Protein AF-0000000075076257 (afdb_homodimer)

Sequence (130 aa):
MAATKTITLTLRVDPVIKEGLRLLAEKEHRSLTNMVEVMIRESCKQHNVIIPEQQTLFDSENPQRMAATKTITLTLRVDPVIKEGLRLLAEKEHRSLTNMVEVMIRESCKQHNVIIPEQQTLFDSENPQR

Solvent-accessible surface area (backbone atoms only — not comparable to full-atom values): 7774 Å² total; per-residue (Å²): 127,82,74,72,70,56,39,80,44,78,36,65,37,48,56,51,54,55,48,37,42,49,52,47,13,56,75,68,72,45,50,62,52,58,41,51,51,52,42,46,54,53,51,23,56,75,68,72,44,83,50,74,52,84,57,72,70,70,68,77,68,69,71,82,118,126,82,74,71,71,55,38,81,44,78,36,63,37,48,56,51,53,53,48,36,42,49,52,47,13,56,74,67,74,47,50,64,51,56,42,51,50,51,42,46,54,51,51,22,55,76,69,74,44,83,50,75,51,85,55,71,71,69,68,76,67,70,68,84,118

Secondary structure (DSSP, 8-state):
------EEEEEEE-HHHHHHHHHHHHHTT--HHHHHHHHHHHHHHHTT-----------------/------EEEEEEE-HHHHHHHHHHHHHTT--HHHHHHHHHHHHHHHTT-----------------

Organism: Methylotuvimicrobium buryatense (NCBI:txid95641)

Nearest PDB structures (foldseek):
  1bdv-assembly1_B  TM=8.440E-01  e=6.189E-02  Lederbergvirus P22
  5x3t-assembly1_G  TM=8.941E-01  e=9.095E-01  Mycobacterium tuberculosis H37Rv
  6sbx-assembly1_C  TM=6.599E-01  e=3.892E-01  Myxococcus xanthus
  5zkt-assembly1_A  TM=7.231E-01  e=5.720E+00  Oryza sativa Japonica Group
  7vp2-assembly1_B  TM=7.137E-01  e=5.720E+00  Arabidopsis thaliana

InterPro domains:
  IPR010985 Ribbon-helix-helix [SSF47598] (8-51)

Radius of gyration: 18.21 Å; Cα contacts (8 Å, |Δi|>4): 138; chains: 2; bounding box: 32×73×38 Å

pLDDT: mean 81.29, std 21.84, range [28.16, 97.31]

Structure (mmCIF, N/CA/C/O backbone):
data_AF-0000000075076257-model_v1
#
loop_
_entity.id
_entity.type
_entity.pdbx_description
1 polymer 'Ribbon-helix-helix protein, CopG family'
#
loop_
_atom_site.group_PDB
_atom_site.id
_atom_site.type_symbol
_atom_site.label_atom_id
_atom_site.label_alt_id
_atom_site.label_comp_id
_atom_site.label_asym_id
_atom_site.label_entity_id
_atom_site.label_seq_id
_atom_site.pdbx_PDB_ins_code
_atom_site.Cartn_x
_atom_site.Cartn_y
_atom_site.Cartn_z
_atom_site.occupancy
_atom_site.B_iso_or_equiv
_atom_site.auth_seq_id
_atom_site.auth_comp_id
_atom_site.auth_asym_id
_atom_site.auth_atom_id
_atom_site.pdbx_PDB_model_num
ATOM 1 N N . MET A 1 1 ? -6.18 -16.031 -20.375 1 41.28 1 MET A N 1
ATOM 2 C CA . MET A 1 1 ? -5.523 -15.195 -19.375 1 41.28 1 MET A CA 1
ATOM 3 C C . MET A 1 1 ? -6.215 -15.328 -18.016 1 41.28 1 MET A C 1
ATOM 5 O O . MET A 1 1 ? -7.43 -15.164 -17.922 1 41.28 1 MET A O 1
ATOM 9 N N . ALA A 1 2 ? -5.789 -16.188 -17.141 1 50.56 2 ALA A N 1
ATOM 10 C CA . ALA A 1 2 ? -6.48 -16.578 -15.922 1 50.56 2 ALA A CA 1
ATOM 11 C C . ALA A 1 2 ? -6.91 -15.359 -15.117 1 50.56 2 ALA A C 1
ATOM 13 O O . ALA A 1 2 ? -6.125 -14.43 -14.914 1 50.56 2 ALA A O 1
ATOM 14 N N . ALA A 1 3 ? -8.062 -14.891 -15.367 1 54.38 3 ALA A N 1
ATOM 15 C CA . ALA A 1 3 ? -8.68 -13.789 -14.641 1 54.38 3 ALA A CA 1
ATOM 16 C C . ALA A 1 3 ? -8.438 -13.914 -13.141 1 54.38 3 ALA A C 1
ATOM 18 O O . ALA A 1 3 ? -8.992 -14.805 -12.484 1 54.38 3 ALA A O 1
ATOM 19 N N . THR A 1 4 ? -7.137 -13.781 -12.797 1 60.72 4 THR A N 1
ATOM 20 C CA . THR A 1 4 ? -6.863 -13.984 -11.383 1 60.72 4 THR A CA 1
ATOM 21 C C . THR A 1 4 ? -7.898 -13.266 -10.516 1 60.72 4 THR A C 1
ATOM 23 O O . THR A 1 4 ? -8.344 -12.172 -10.859 1 60.72 4 THR A O 1
ATOM 26 N N . LYS A 1 5 ? -8.867 -14.031 -9.883 1 83.25 5 LYS A N 1
ATOM 27 C CA . LYS A 1 5 ? -9.867 -13.578 -8.914 1 83.25 5 LYS A CA 1
ATOM 28 C C . LYS A 1 5 ? -9.289 -12.484 -8.008 1 83.25 5 LYS A C 1
ATOM 30 O O . LYS A 1 5 ? -8.375 -12.742 -7.227 1 83.25 5 LYS A O 1
ATOM 35 N N . THR A 1 6 ? -9.352 -11.344 -8.398 1 92.06 6 THR A N 1
ATOM 36 C CA . THR A 1 6 ? -8.945 -10.234 -7.551 1 92.06 6 THR A CA 1
ATOM 37 C C . THR A 1 6 ? -9.945 -10.016 -6.418 1 92.06 6 THR A C 1
ATOM 39 O O . THR A 1 6 ? -11.078 -10.484 -6.492 1 92.06 6 THR A O 1
ATOM 42 N N . ILE A 1 7 ? -9.453 -9.562 -5.238 1 94.75 7 ILE A N 1
ATOM 43 C CA . ILE A 1 7 ? -10.289 -9.203 -4.098 1 94.75 7 ILE A CA 1
ATOM 44 C C . ILE A 1 7 ? -10.258 -7.695 -3.881 1 94.75 7 ILE A C 1
ATOM 46 O O . ILE A 1 7 ? -9.242 -7.047 -4.16 1 94.75 7 ILE A O 1
ATOM 50 N N . THR A 1 8 ? -11.336 -7.258 -3.385 1 95.44 8 THR A N 1
ATOM 51 C CA . THR A 1 8 ? -11.469 -5.824 -3.148 1 95.44 8 THR A CA 1
ATOM 52 C C . THR A 1 8 ? -10.883 -5.445 -1.788 1 95.44 8 THR A C 1
ATOM 54 O O . THR A 1 8 ? -11.25 -6.031 -0.767 1 95.44 8 THR A O 1
ATOM 57 N N . LEU A 1 9 ? -9.93 -4.531 -1.744 1 95.38 9 LEU A N 1
ATOM 58 C CA . LEU A 1 9 ? -9.352 -4.008 -0.508 1 95.38 9 LEU A CA 1
ATOM 59 C C . LEU A 1 9 ? -9.812 -2.578 -0.258 1 95.38 9 LEU A C 1
ATOM 61 O O . LEU A 1 9 ? -9.648 -1.708 -1.115 1 95.38 9 LEU A O 1
ATOM 65 N N . THR A 1 10 ? -10.453 -2.354 0.903 1 96.38 10 THR A N 1
ATOM 66 C CA . THR A 1 10 ? -10.969 -1.042 1.277 1 96.38 10 THR A CA 1
ATOM 67 C C . THR A 1 10 ? -10.234 -0.501 2.5 1 96.38 10 THR A C 1
ATOM 69 O O . THR A 1 10 ? -10.281 -1.104 3.576 1 96.38 10 THR A O 1
ATOM 72 N N . LEU A 1 11 ? -9.57 0.567 2.26 1 95.19 11 LEU A N 1
ATOM 73 C CA . LEU A 1 11 ? -8.828 1.147 3.373 1 95.19 11 LEU A CA 1
ATOM 74 C C . LEU A 1 11 ? -9.148 2.631 3.525 1 95.19 11 LEU A C 1
ATOM 76 O O . LEU A 1 11 ? -9.383 3.324 2.535 1 95.19 11 LEU A O 1
ATOM 80 N N . ARG A 1 12 ? -9.125 3.123 4.77 1 95.25 12 ARG A N 1
ATOM 81 C CA . ARG A 1 12 ? -9.273 4.547 5.059 1 95.25 12 ARG A CA 1
ATOM 82 C C . ARG A 1 12 ? -7.922 5.199 5.324 1 95.25 12 ARG A C 1
ATOM 84 O O . ARG A 1 12 ? -7.293 4.941 6.352 1 95.25 12 ARG A O 1
ATOM 91 N N . VAL A 1 13 ? -7.59 5.918 4.367 1 94.5 13 VAL A N 1
ATOM 92 C CA . VAL A 1 13 ? -6.254 6.496 4.445 1 94.5 13 VAL A CA 1
ATOM 93 C C . VAL A 1 13 ? -6.344 8.023 4.441 1 94.5 13 VAL A C 1
ATOM 95 O O . VAL A 1 13 ? -7.375 8.586 4.062 1 94.5 13 VAL A O 1
ATOM 98 N N . ASP A 1 14 ? -5.203 8.688 4.883 1 92.38 14 ASP A N 1
ATOM 99 C CA . ASP A 1 14 ? -5.117 10.141 4.809 1 92.38 14 ASP A CA 1
ATOM 100 C C . ASP A 1 14 ? -5.141 10.617 3.355 1 92.38 14 ASP A C 1
ATOM 102 O O . ASP A 1 14 ? -4.52 10 2.486 1 92.38 14 ASP A O 1
ATOM 106 N N . PRO A 1 15 ? -5.816 11.68 3.088 1 92.62 15 PRO A N 1
ATOM 107 C CA . PRO A 1 15 ? -5.859 12.227 1.729 1 92.62 15 PRO A CA 1
ATOM 108 C C . PRO A 1 15 ? -4.469 12.469 1.146 1 92.62 15 PRO A C 1
ATOM 110 O O . PRO A 1 15 ? -4.27 12.32 -0.063 1 92.62 15 PRO A O 1
ATOM 113 N N . VAL A 1 16 ? -3.52 12.828 1.98 1 92.69 16 VAL A N 1
ATOM 114 C CA . VAL A 1 16 ? -2.166 13.125 1.522 1 92.69 16 VAL A CA 1
ATOM 115 C C . VAL A 1 16 ? -1.489 11.836 1.059 1 92.69 16 VAL A C 1
ATOM 117 O O . VAL A 1 16 ? -0.721 11.844 0.094 1 92.69 16 VAL A O 1
ATOM 120 N N . ILE A 1 17 ? -1.798 10.828 1.743 1 94.25 17 ILE A N 1
ATOM 121 C CA . ILE A 1 17 ? -1.245 9.523 1.398 1 94.25 17 ILE A CA 1
ATOM 122 C C . ILE A 1 17 ? -1.794 9.07 0.047 1 94.25 17 ILE A C 1
ATOM 124 O O . ILE A 1 17 ? -1.045 8.586 -0.804 1 94.25 17 ILE A O 1
ATOM 128 N N . LYS A 1 18 ? -3.113 9.203 -0.091 1 95.12 18 LYS A N 1
ATOM 129 C CA . LYS A 1 18 ? -3.729 8.859 -1.367 1 95.12 18 LYS A CA 1
ATOM 130 C C . LYS A 1 18 ? -3.119 9.664 -2.512 1 95.12 18 LYS A C 1
ATOM 132 O O . LYS A 1 18 ? -2.869 9.125 -3.592 1 95.12 18 LYS A O 1
ATOM 137 N N . GLU A 1 19 ? -2.916 10.945 -2.219 1 94.88 19 GLU A N 1
ATOM 138 C CA . GLU A 1 19 ? -2.312 11.812 -3.23 1 94.88 19 GLU A CA 1
ATOM 139 C C . GLU A 1 19 ? -0.892 11.359 -3.561 1 94.88 19 GLU A C 1
ATOM 141 O O . GLU A 1 19 ? -0.499 11.336 -4.73 1 94.88 19 GLU A O 1
ATOM 146 N N . GLY A 1 20 ? -0.111 11.055 -2.58 1 95.06 20 GLY A N 1
ATOM 147 C CA . GLY A 1 20 ? 1.224 10.523 -2.803 1 95.06 20 GLY A CA 1
ATOM 148 C C . GLY A 1 20 ? 1.233 9.273 -3.662 1 95.06 20 GLY A C 1
ATOM 149 O O . GLY A 1 20 ? 2.057 9.141 -4.57 1 95.06 20 GLY A O 1
ATOM 150 N N . LEU A 1 21 ? 0.319 8.469 -3.332 1 96.25 21 LEU A N 1
ATOM 151 C CA . LEU A 1 21 ? 0.18 7.242 -4.105 1 96.25 21 LEU A CA 1
ATOM 152 C C . LEU A 1 21 ? -0.16 7.551 -5.559 1 96.25 21 LEU A C 1
ATOM 154 O O . LEU A 1 21 ? 0.39 6.93 -6.473 1 96.25 21 LEU A O 1
ATOM 158 N N . ARG A 1 22 ? -1.057 8.43 -5.754 1 96.56 22 ARG A N 1
ATOM 159 C CA . ARG A 1 22 ? -1.456 8.836 -7.102 1 96.56 22 ARG A CA 1
ATOM 160 C C . ARG A 1 22 ? -0.269 9.391 -7.879 1 96.56 22 ARG A C 1
ATOM 162 O O . ARG A 1 22 ? -0.045 9.008 -9.031 1 96.56 22 ARG A O 1
ATOM 169 N N . LEU A 1 23 ? 0.487 10.266 -7.27 1 95.94 23 LEU A N 1
ATOM 170 C CA . LEU A 1 23 ? 1.657 10.875 -7.898 1 95.94 23 LEU A CA 1
ATOM 171 C C . LEU A 1 23 ? 2.693 9.812 -8.25 1 95.94 23 LEU A C 1
ATOM 173 O O . LEU A 1 23 ? 3.264 9.836 -9.344 1 95.94 23 LEU A O 1
ATOM 177 N N . LEU A 1 24 ? 2.871 8.938 -7.34 1 96 24 LEU A N 1
ATOM 178 C CA . LEU A 1 24 ? 3.818 7.844 -7.547 1 96 24 LEU A CA 1
ATOM 179 C C . LEU A 1 24 ? 3.383 6.961 -8.711 1 96 24 LEU A C 1
ATOM 181 O O . LEU A 1 24 ? 4.199 6.605 -9.562 1 96 24 LEU A O 1
ATOM 185 N N . ALA A 1 25 ? 2.119 6.605 -8.742 1 97.31 25 ALA A N 1
ATOM 186 C CA . ALA A 1 25 ? 1.569 5.777 -9.812 1 97.31 25 ALA A CA 1
ATOM 187 C C . ALA A 1 25 ? 1.732 6.461 -11.172 1 97.31 25 ALA A C 1
ATOM 189 O O . ALA A 1 25 ? 2.098 5.816 -12.156 1 97.31 25 ALA A O 1
ATOM 190 N N . GLU A 1 26 ? 1.506 7.77 -11.211 1 96.25 26 GLU A N 1
ATOM 191 C CA . GLU A 1 26 ? 1.662 8.555 -12.438 1 96.25 26 GLU A CA 1
ATOM 192 C C . GLU A 1 26 ? 3.123 8.609 -12.875 1 96.25 26 GLU A C 1
ATOM 194 O O . GLU A 1 26 ? 3.426 8.461 -14.062 1 96.25 26 GLU A O 1
ATOM 199 N N . LYS A 1 27 ? 3.93 8.82 -11.938 1 95.44 27 LYS A N 1
ATOM 200 C CA . LYS A 1 27 ? 5.363 8.867 -12.211 1 95.44 27 LYS A CA 1
ATOM 201 C C . LYS A 1 27 ? 5.855 7.559 -12.82 1 95.44 27 LYS A C 1
ATOM 203 O O . LYS A 1 27 ? 6.676 7.566 -13.734 1 95.44 27 LYS A O 1
ATOM 208 N N . GLU A 1 28 ? 5.312 6.445 -12.336 1 95.62 28 GLU A N 1
ATOM 209 C CA . GLU A 1 28 ? 5.707 5.113 -12.789 1 95.62 28 GLU A CA 1
ATOM 210 C C . GLU A 1 28 ? 4.801 4.625 -13.914 1 95.62 28 GLU A C 1
ATOM 212 O O . GLU A 1 28 ? 4.93 3.488 -14.375 1 95.62 28 GLU A O 1
ATOM 217 N N . HIS A 1 29 ? 3.912 5.391 -14.398 1 96.5 29 HIS A N 1
ATOM 218 C CA . HIS A 1 29 ? 2.977 5.082 -15.469 1 96.5 29 HIS A CA 1
ATOM 219 C C . HIS A 1 29 ? 2.201 3.803 -15.18 1 96.5 29 HIS A C 1
ATOM 221 O O . HIS A 1 29 ? 2.094 2.926 -16.031 1 96.5 29 HIS A O 1
ATOM 227 N N . ARG A 1 30 ? 1.734 3.676 -13.938 1 96.62 30 ARG A N 1
ATOM 228 C CA . ARG A 1 30 ? 0.964 2.512 -13.508 1 96.62 30 ARG A CA 1
ATOM 229 C C . ARG A 1 30 ? -0.386 2.93 -12.938 1 96.62 30 ARG A C 1
ATOM 231 O O . ARG A 1 30 ? -0.593 4.102 -12.609 1 96.62 30 ARG A O 1
ATOM 238 N N . SER A 1 31 ? -1.239 1.878 -12.781 1 96.44 31 SER A N 1
ATOM 239 C CA . SER A 1 31 ? -2.486 2.109 -12.062 1 96.44 31 SER A CA 1
ATOM 240 C C . SER A 1 31 ? -2.26 2.119 -10.555 1 96.44 31 SER A C 1
ATOM 242 O O . SER A 1 31 ? -1.257 1.594 -10.07 1 96.44 31 SER A O 1
ATOM 244 N N . LEU A 1 32 ? -3.164 2.717 -9.781 1 96.31 32 LEU A N 1
ATOM 245 C CA . LEU A 1 32 ? -3.094 2.707 -8.32 1 96.31 32 LEU A CA 1
ATOM 246 C C . LEU A 1 32 ? -2.986 1.28 -7.797 1 96.31 32 LEU A C 1
ATOM 248 O O . LEU A 1 32 ? -2.154 0.994 -6.934 1 96.31 32 LEU A O 1
ATOM 252 N N . THR A 1 33 ? -3.854 0.426 -8.422 1 95.81 33 THR A N 1
ATOM 253 C CA . THR A 1 33 ? -3.883 -0.967 -7.988 1 95.81 33 THR A CA 1
ATOM 254 C C . THR A 1 33 ? -2.521 -1.625 -8.195 1 95.81 33 THR A C 1
ATOM 256 O O . THR A 1 33 ? -1.983 -2.25 -7.281 1 95.81 33 THR A O 1
ATOM 259 N N . ASN A 1 34 ? -1.901 -1.397 -9.352 1 95.62 34 ASN A N 1
ATOM 260 C CA . ASN A 1 34 ? -0.604 -1.991 -9.656 1 95.62 34 ASN A CA 1
ATOM 261 C C . ASN A 1 34 ? 0.499 -1.404 -8.781 1 95.62 34 ASN A C 1
ATOM 263 O O . ASN A 1 34 ? 1.394 -2.125 -8.336 1 95.62 34 ASN A O 1
ATOM 267 N N . MET A 1 35 ? 0.4 -0.148 -8.461 1 96.5 35 MET A N 1
ATOM 268 C CA . MET A 1 35 ? 1.405 0.51 -7.637 1 96.5 35 MET A CA 1
ATOM 269 C C . MET A 1 35 ? 1.396 -0.054 -6.219 1 96.5 35 MET A C 1
ATOM 271 O O . MET A 1 35 ? 2.447 -0.384 -5.668 1 96.5 35 MET A O 1
ATOM 275 N N . VAL A 1 36 ? 0.187 -0.189 -5.695 1 96.56 36 VAL A N 1
ATOM 276 C CA . VAL A 1 36 ? 0.05 -0.729 -4.348 1 96.56 36 VAL A CA 1
ATOM 277 C C . VAL A 1 36 ? 0.581 -2.16 -4.305 1 96.56 36 VAL A C 1
ATOM 279 O O . VAL A 1 36 ? 1.294 -2.539 -3.375 1 96.56 36 VAL A O 1
ATOM 282 N N . GLU A 1 37 ? 0.296 -2.939 -5.355 1 96.19 37 GLU A N 1
ATOM 283 C CA . GLU A 1 37 ? 0.766 -4.32 -5.414 1 96.19 37 GLU A CA 1
ATOM 284 C C . GLU A 1 37 ? 2.291 -4.383 -5.406 1 96.19 37 GLU A C 1
ATOM 286 O O . GLU A 1 37 ? 2.879 -5.195 -4.688 1 96.19 37 GLU A O 1
ATOM 291 N N . VAL A 1 38 ? 2.811 -3.537 -6.164 1 94.94 38 VAL A N 1
ATOM 292 C CA . VAL A 1 38 ? 4.266 -3.498 -6.242 1 94.94 38 VAL A CA 1
ATOM 293 C C . VAL A 1 38 ? 4.848 -3.098 -4.887 1 94.94 38 VAL A C 1
ATOM 295 O O . VAL A 1 38 ? 5.82 -3.693 -4.422 1 94.94 38 VAL A O 1
ATOM 298 N N . MET A 1 39 ? 4.184 -2.146 -4.223 1 95.56 39 MET A N 1
ATOM 299 C CA . MET A 1 39 ? 4.656 -1.657 -2.93 1 95.56 39 MET A CA 1
ATOM 300 C C . MET A 1 39 ? 4.598 -2.758 -1.876 1 95.56 39 MET A C 1
ATOM 302 O O . MET A 1 39 ? 5.527 -2.914 -1.083 1 95.56 39 MET A O 1
ATOM 306 N N . ILE A 1 40 ? 3.506 -3.471 -1.915 1 96.19 40 ILE A N 1
ATOM 307 C CA . ILE A 1 40 ? 3.32 -4.547 -0.946 1 96.19 40 ILE A CA 1
ATOM 308 C C . ILE A 1 40 ? 4.359 -5.641 -1.184 1 96.19 40 ILE A C 1
ATOM 310 O O . ILE A 1 40 ? 4.988 -6.125 -0.239 1 96.19 40 ILE A O 1
ATOM 314 N N . ARG A 1 41 ? 4.574 -6 -2.424 1 94.56 41 ARG A N 1
ATOM 315 C CA . ARG A 1 41 ? 5.555 -7.023 -2.77 1 94.56 41 ARG A CA 1
ATOM 316 C C . ARG A 1 41 ? 6.953 -6.621 -2.311 1 94.56 41 ARG A C 1
ATOM 318 O O . ARG A 1 41 ? 7.672 -7.426 -1.717 1 94.56 41 ARG A O 1
ATOM 325 N N . GLU A 1 42 ? 7.285 -5.402 -2.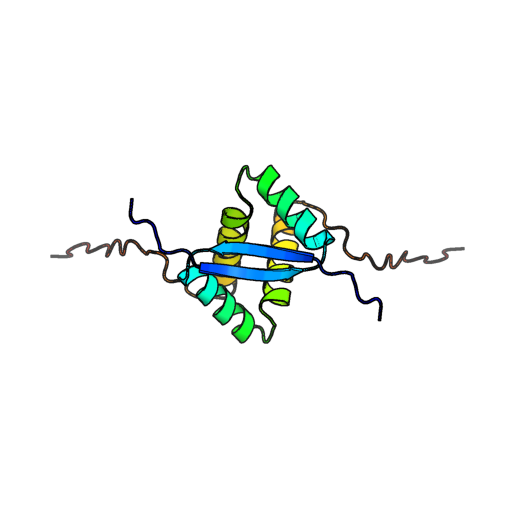574 1 93.38 42 GLU A N 1
ATOM 326 C CA . GLU A 1 42 ? 8.602 -4.895 -2.203 1 93.38 42 GLU A CA 1
ATOM 327 C C . GLU A 1 42 ? 8.766 -4.852 -0.688 1 93.38 42 GLU A C 1
ATOM 329 O O . GLU A 1 42 ? 9.812 -5.234 -0.161 1 93.38 42 GLU A O 1
ATOM 334 N N . SER A 1 43 ? 7.773 -4.391 -0.007 1 94.31 43 SER A N 1
ATOM 335 C CA . SER A 1 43 ? 7.828 -4.309 1.449 1 94.31 43 SER A CA 1
ATOM 336 C C . SER A 1 43 ? 7.934 -5.691 2.08 1 94.31 43 SER A C 1
ATOM 338 O O . SER A 1 43 ? 8.68 -5.887 3.041 1 94.31 43 SER A O 1
ATOM 340 N N . CYS A 1 44 ? 7.195 -6.586 1.554 1 94.31 44 CYS A N 1
ATOM 341 C CA . CYS A 1 44 ? 7.258 -7.957 2.045 1 94.31 44 CYS A CA 1
ATOM 342 C C . CYS A 1 44 ? 8.656 -8.539 1.873 1 94.31 44 CYS A C 1
ATOM 344 O O . CYS A 1 44 ? 9.18 -9.188 2.779 1 94.31 44 CYS A O 1
ATOM 346 N N . LYS A 1 45 ? 9.18 -8.305 0.682 1 92.56 45 LYS A N 1
ATOM 347 C CA . LYS A 1 45 ? 10.531 -8.773 0.405 1 92.56 45 LYS A CA 1
ATOM 348 C C . LYS A 1 45 ? 11.531 -8.188 1.4 1 92.56 45 LYS A C 1
ATOM 350 O O . LYS A 1 45 ? 12.406 -8.891 1.895 1 92.56 45 LYS A O 1
ATOM 355 N N . GLN A 1 46 ? 1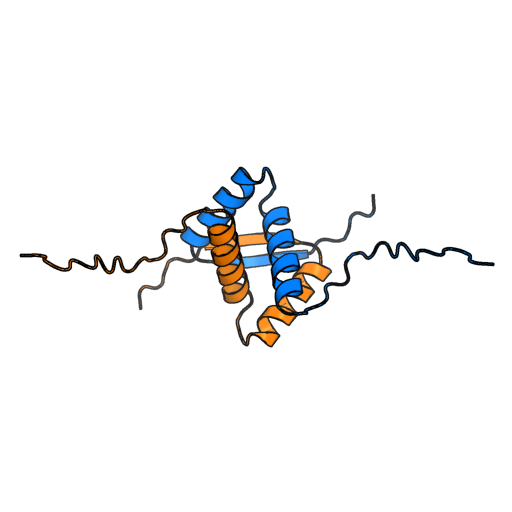1.375 -6.93 1.753 1 91.88 46 GLN A N 1
ATOM 356 C CA . GLN A 1 46 ? 12.258 -6.234 2.684 1 91.88 46 GLN A CA 1
ATOM 357 C C . GLN A 1 46 ? 12.133 -6.809 4.094 1 91.88 46 GLN A C 1
ATOM 359 O O . GLN A 1 46 ? 13.102 -6.793 4.863 1 91.88 46 GLN A O 1
ATOM 364 N N . HIS A 1 47 ? 10.992 -7.301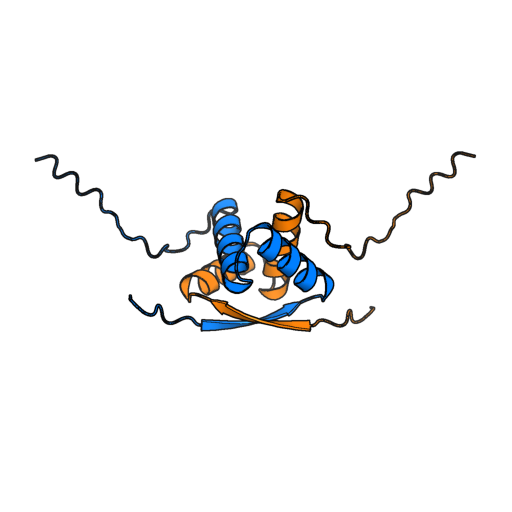 4.379 1 93.12 47 HIS A N 1
ATOM 365 C CA . HIS A 1 47 ? 10.734 -7.828 5.711 1 93.12 47 HIS A CA 1
ATOM 366 C C . HIS A 1 47 ? 10.781 -9.352 5.723 1 93.12 47 HIS A C 1
ATOM 368 O O . HIS A 1 47 ? 10.391 -9.984 6.707 1 93.12 47 HIS A O 1
ATOM 374 N N . ASN A 1 48 ? 11.148 -10 4.633 1 92.56 48 ASN A N 1
ATOM 375 C CA . ASN A 1 48 ? 11.289 -11.445 4.473 1 92.56 48 ASN A CA 1
ATOM 376 C C . ASN A 1 48 ? 9.938 -12.148 4.57 1 92.56 48 ASN A C 1
ATOM 378 O O . ASN A 1 48 ? 9.836 -13.227 5.168 1 92.56 48 ASN A O 1
ATOM 382 N N . VAL A 1 49 ? 8.914 -11.422 4.137 1 92.88 49 VAL A N 1
ATOM 383 C CA . VAL A 1 49 ? 7.598 -12.031 4.008 1 92.88 49 VAL A CA 1
ATOM 384 C C . VAL A 1 49 ? 7.391 -12.531 2.582 1 92.88 49 VAL A C 1
ATOM 386 O O . VAL A 1 49 ? 7.508 -11.758 1.625 1 92.88 49 VAL A O 1
ATOM 389 N N . ILE A 1 50 ? 7.191 -13.812 2.457 1 86.38 50 ILE A N 1
ATOM 390 C CA . ILE A 1 50 ? 7.121 -14.422 1.135 1 86.38 50 ILE A CA 1
ATOM 391 C C . ILE A 1 50 ? 5.68 -14.391 0.624 1 86.38 50 ILE A C 1
ATOM 393 O O . ILE A 1 50 ? 4.77 -14.891 1.285 1 86.38 50 ILE A O 1
ATOM 397 N N . ILE A 1 51 ? 5.449 -13.68 -0.484 1 86.31 51 ILE A N 1
ATOM 398 C CA . ILE A 1 51 ? 4.18 -13.711 -1.195 1 86.31 51 ILE A CA 1
ATOM 399 C C . ILE A 1 51 ? 4.23 -14.758 -2.305 1 86.31 51 ILE A C 1
ATOM 401 O O . ILE A 1 51 ? 5.145 -14.75 -3.137 1 86.31 51 ILE A O 1
ATOM 405 N N . PRO A 1 52 ? 3.42 -15.719 -2.086 1 71.94 52 PRO A N 1
ATOM 406 C CA . PRO A 1 52 ? 3.488 -16.766 -3.117 1 71.94 52 PRO A CA 1
ATOM 407 C C . PRO A 1 52 ? 3.305 -16.203 -4.527 1 71.94 52 PRO A C 1
ATOM 409 O O . PRO A 1 52 ? 2.324 -15.508 -4.797 1 71.94 52 PRO A O 1
ATOM 412 N N . GLU A 1 53 ? 4.289 -15.469 -4.969 1 60.53 53 GLU A N 1
ATOM 413 C CA . GLU A 1 53 ? 4.172 -15.047 -6.363 1 60.53 53 GLU A CA 1
ATOM 414 C C . GLU A 1 53 ? 3.535 -16.141 -7.215 1 60.53 53 GLU A C 1
ATOM 416 O O . GLU A 1 53 ? 3.637 -17.328 -6.891 1 60.53 53 GLU A O 1
ATOM 421 N N . GLN A 1 54 ? 2.4 -15.664 -7.844 1 54.53 54 GLN A N 1
ATOM 422 C CA . GLN A 1 54 ? 2.082 -16.688 -8.828 1 54.53 54 GLN A CA 1
ATOM 423 C C . GLN A 1 54 ? 3.352 -17.312 -9.406 1 54.53 54 GLN A C 1
ATOM 425 O O . GLN A 1 54 ? 4.086 -16.656 -10.156 1 54.53 54 GLN A O 1
ATOM 430 N N . GLN A 1 55 ? 4.152 -17.625 -8.445 1 48.19 55 GLN A N 1
ATOM 431 C CA . GLN A 1 55 ? 5.301 -18.391 -8.938 1 48.19 55 GLN A CA 1
ATOM 432 C C . GLN A 1 55 ? 4.961 -19.125 -10.234 1 48.19 55 GLN A C 1
ATOM 434 O O . GLN A 1 55 ? 4.09 -19.984 -10.258 1 48.19 55 GLN A O 1
ATOM 439 N N . THR A 1 56 ? 4.816 -18.438 -11.234 1 42.78 56 THR A N 1
ATOM 440 C CA . THR A 1 56 ? 5.184 -19.344 -12.328 1 42.78 56 THR A CA 1
ATOM 441 C C . THR A 1 56 ? 6.422 -20.156 -11.961 1 42.78 56 THR A C 1
ATOM 443 O O . THR A 1 56 ? 7.441 -19.594 -11.555 1 42.78 56 THR A O 1
ATOM 446 N N . LEU A 1 57 ? 6.301 -21.062 -11.055 1 42.88 57 LEU A N 1
ATOM 447 C CA . LEU A 1 57 ? 7.27 -22.141 -10.953 1 42.88 57 LEU A CA 1
ATOM 448 C C . LEU A 1 57 ? 8.031 -22.312 -12.258 1 42.88 57 LEU A C 1
ATOM 450 O O . LEU A 1 57 ? 7.484 -22.828 -13.242 1 42.88 57 LEU A O 1
ATOM 454 N N . PHE A 1 58 ? 8.609 -21.359 -12.75 1 39.78 58 PHE A N 1
ATOM 455 C CA . PHE A 1 58 ? 9.594 -21.906 -13.68 1 39.78 58 PHE A CA 1
ATOM 456 C C . PHE A 1 58 ? 10.477 -22.938 -12.984 1 39.78 58 PHE A C 1
ATOM 458 O O . PHE A 1 58 ? 11.359 -22.578 -12.195 1 39.78 58 PHE A O 1
ATOM 465 N N . ASP A 1 59 ? 10.023 -23.984 -12.289 1 41.41 59 ASP A N 1
ATOM 466 C CA . ASP A 1 59 ? 10.766 -25.234 -12.18 1 41.41 59 ASP A CA 1
ATOM 467 C C . ASP A 1 59 ? 11.836 -25.344 -13.266 1 41.41 59 ASP A C 1
ATOM 469 O O . ASP A 1 59 ? 11.516 -25.5 -14.445 1 41.41 59 ASP A O 1
ATOM 473 N N . SER A 1 60 ? 12.766 -24.438 -13.359 1 43.41 60 SER A N 1
ATOM 474 C CA . SER A 1 60 ? 14.016 -24.797 -14.008 1 43.41 60 SER A CA 1
ATOM 475 C C . SER A 1 60 ? 14.227 -26.312 -13.984 1 43.41 60 SER A C 1
ATOM 477 O O . SER A 1 60 ? 14.586 -26.875 -12.945 1 43.41 60 SER A O 1
ATOM 479 N N . GLU A 1 61 ? 13.258 -27.109 -14.289 1 40.5 61 GLU A N 1
ATOM 480 C CA . GLU A 1 61 ? 13.484 -28.453 -14.828 1 40.5 61 GLU A CA 1
ATOM 481 C C . GLU A 1 61 ? 14.719 -28.5 -15.719 1 40.5 61 GLU A C 1
ATOM 483 O O . GLU A 1 61 ? 14.648 -28.172 -16.906 1 40.5 61 GLU A O 1
ATOM 488 N N . ASN A 1 62 ? 15.758 -27.781 -15.492 1 42.81 62 ASN A N 1
ATOM 489 C CA . ASN A 1 62 ? 16.922 -28.344 -16.172 1 42.81 62 ASN A CA 1
ATOM 490 C C . ASN A 1 62 ? 16.969 -29.859 -16.016 1 42.81 62 ASN A C 1
ATOM 492 O O . ASN A 1 62 ? 17.031 -30.375 -14.898 1 42.81 62 ASN A O 1
ATOM 496 N N . PRO A 1 63 ? 16.375 -30.703 -16.859 1 43.78 63 PRO A N 1
ATOM 497 C CA . PRO A 1 63 ? 16.562 -32.156 -16.969 1 43.78 63 PRO A CA 1
ATOM 498 C C . PRO A 1 63 ? 18.031 -32.562 -16.891 1 43.78 63 PRO A C 1
ATOM 500 O O . PRO A 1 63 ? 18.828 -32.188 -17.75 1 43.78 63 PRO A O 1
ATOM 503 N N . GLN A 1 64 ? 18.812 -32.094 -16.031 1 41.66 64 GLN A N 1
ATOM 504 C CA . GLN A 1 64 ? 20.172 -32.625 -16.094 1 41.66 64 GLN A CA 1
ATOM 505 C C . GLN A 1 64 ? 20.156 -34.156 -16.062 1 41.66 64 GLN A C 1
ATOM 507 O O . GLN A 1 64 ? 20 -34.781 -15.008 1 41.66 64 GLN A O 1
ATOM 512 N N . ARG A 1 65 ? 19.188 -34.969 -16.688 1 29.22 65 ARG A N 1
ATOM 513 C CA . ARG A 1 65 ? 19.797 -36.188 -17.219 1 29.22 65 ARG A CA 1
ATOM 514 C C . ARG A 1 65 ? 20.594 -35.906 -18.484 1 29.22 65 ARG A C 1
ATOM 516 O O . ARG A 1 65 ? 20.203 -35.062 -19.281 1 29.22 65 ARG A O 1
ATOM 523 N N . MET B 1 1 ? -7.574 15.789 19.266 1 42.09 1 MET B N 1
ATOM 524 C CA . MET B 1 1 ? -6.871 14.961 18.281 1 42.09 1 MET B CA 1
ATOM 525 C C . MET B 1 1 ? -7.477 15.133 16.891 1 42.09 1 MET B C 1
ATOM 527 O O . MET B 1 1 ? -8.68 14.961 16.703 1 42.09 1 MET B O 1
ATOM 531 N N . ALA B 1 2 ? -7 16.016 16.078 1 51.59 2 ALA B N 1
ATOM 532 C CA . ALA B 1 2 ? -7.602 16.422 14.82 1 51.59 2 ALA B CA 1
ATOM 533 C C . ALA B 1 2 ? -7.992 15.219 13.977 1 51.59 2 ALA B C 1
ATOM 535 O O . ALA B 1 2 ? -7.203 14.281 13.82 1 51.59 2 ALA B O 1
ATOM 536 N N . ALA B 1 3 ? -9.148 14.758 14.125 1 54.94 3 ALA B N 1
ATOM 537 C CA . ALA B 1 3 ? -9.742 13.664 13.359 1 54.94 3 ALA B CA 1
ATOM 538 C C . ALA B 1 3 ? -9.375 13.773 11.875 1 54.94 3 ALA B C 1
ATOM 540 O O . ALA B 1 3 ? -9.867 14.656 11.172 1 54.94 3 ALA B O 1
ATOM 541 N N . THR B 1 4 ? -8.055 13.625 11.633 1 60.91 4 THR B N 1
ATOM 542 C CA . THR B 1 4 ? -7.664 13.828 10.242 1 60.91 4 THR B CA 1
ATOM 543 C C . THR B 1 4 ? -8.633 13.109 9.305 1 60.91 4 THR B C 1
ATOM 545 O O . THR B 1 4 ? -9.125 12.023 9.617 1 60.91 4 THR B O 1
ATOM 548 N N . LYS B 1 5 ? -9.516 13.883 8.602 1 82.94 5 LYS B N 1
ATOM 549 C CA . LYS B 1 5 ? -10.43 13.445 7.551 1 82.94 5 LYS B CA 1
ATOM 550 C C . LYS B 1 5 ? -9.797 12.352 6.695 1 82.94 5 LYS B C 1
ATOM 552 O O . LYS B 1 5 ? -8.805 12.594 6.008 1 82.94 5 LYS B O 1
ATOM 557 N N . THR B 1 6 ? -9.914 11.195 7.02 1 92.38 6 THR B N 1
ATOM 558 C CA . THR B 1 6 ? -9.445 10.086 6.199 1 92.38 6 THR B CA 1
ATOM 559 C C . THR B 1 6 ? -10.367 9.875 5 1 92.38 6 THR B C 1
ATOM 561 O O . THR B 1 6 ? -11.5 10.359 4.992 1 92.38 6 THR B O 1
ATOM 564 N N . ILE B 1 7 ? -9.797 9.414 3.861 1 94.75 7 ILE B N 1
ATOM 565 C CA . ILE B 1 7 ? -10.555 9.062 2.664 1 94.75 7 ILE B CA 1
ATOM 566 C C . ILE B 1 7 ? -10.5 7.555 2.443 1 94.75 7 ILE B C 1
ATOM 568 O O . ILE B 1 7 ? -9.516 6.902 2.787 1 94.75 7 ILE B O 1
ATOM 572 N N . THR B 1 8 ? -11.539 7.113 1.873 1 95.44 8 THR B N 1
ATOM 573 C CA . THR B 1 8 ? -11.648 5.684 1.626 1 95.44 8 THR B CA 1
ATOM 574 C C . THR B 1 8 ? -10.977 5.305 0.308 1 95.44 8 THR B C 1
ATOM 576 O O . THR B 1 8 ? -11.273 5.895 -0.735 1 95.44 8 THR B O 1
ATOM 579 N N . LEU B 1 9 ? -10.008 4.398 0.333 1 95.31 9 LEU B N 1
ATOM 580 C CA . LEU B 1 9 ? -9.344 3.879 -0.862 1 95.31 9 LEU B CA 1
ATOM 581 C C . LEU B 1 9 ? -9.789 2.447 -1.146 1 95.31 9 LEU B C 1
ATOM 583 O O . LEU B 1 9 ? -9.656 1.572 -0.286 1 95.31 9 LEU B O 1
ATOM 587 N N . THR B 1 10 ? -10.352 2.223 -2.354 1 96.31 10 THR B N 1
ATOM 588 C CA . THR B 1 10 ? -10.836 0.909 -2.762 1 96.31 10 THR B CA 1
ATOM 589 C C . THR B 1 10 ? -10.016 0.367 -3.93 1 96.31 10 THR B C 1
ATOM 591 O O . THR B 1 10 ? -9.984 0.969 -5.004 1 96.31 10 THR B O 1
ATOM 594 N N . LEU B 1 11 ? -9.367 -0.707 -3.66 1 95.25 11 LEU B N 1
ATOM 595 C CA . LEU B 1 11 ? -8.539 -1.289 -4.715 1 95.25 11 LEU B CA 1
ATOM 596 C C . LEU B 1 11 ? -8.844 -2.773 -4.883 1 95.25 11 LEU B C 1
ATOM 598 O O . LEU B 1 11 ? -9.148 -3.465 -3.908 1 95.25 11 LEU B O 1
ATOM 602 N N . ARG B 1 12 ? -8.742 -3.271 -6.113 1 95.31 12 ARG B N 1
ATOM 603 C CA . ARG B 1 12 ? -8.875 -4.695 -6.406 1 95.31 12 ARG B CA 1
ATOM 604 C C . ARG B 1 12 ? -7.504 -5.344 -6.578 1 95.31 12 ARG B C 1
ATOM 606 O O . ARG B 1 12 ? -6.809 -5.086 -7.562 1 95.31 12 ARG B O 1
ATOM 613 N N . VAL B 1 13 ? -7.234 -6.066 -5.598 1 94.5 13 VAL B N 1
ATOM 614 C CA . VAL B 1 13 ? -5.891 -6.637 -5.582 1 94.5 13 VAL B CA 1
ATOM 615 C C . VAL B 1 13 ? -5.98 -8.164 -5.586 1 94.5 13 VAL B C 1
ATOM 617 O O . VAL B 1 13 ? -7.031 -8.727 -5.277 1 94.5 13 VAL B O 1
ATOM 620 N N . ASP B 1 14 ? -4.805 -8.82 -5.969 1 92.19 14 ASP B N 1
ATOM 621 C CA . ASP B 1 14 ? -4.715 -10.273 -5.887 1 92.19 14 ASP B CA 1
ATOM 622 C C . ASP B 1 14 ? -4.832 -10.75 -4.441 1 92.19 14 ASP B C 1
ATOM 624 O O . ASP B 1 14 ? -4.281 -10.133 -3.529 1 92.19 14 ASP B O 1
ATOM 628 N N . PRO B 1 15 ? -5.516 -11.828 -4.215 1 92.56 15 PRO B N 1
ATOM 629 C CA . PRO B 1 15 ? -5.648 -12.375 -2.861 1 92.56 15 PRO B CA 1
ATOM 630 C C . PRO B 1 15 ? -4.301 -12.609 -2.186 1 92.56 15 PRO B C 1
ATOM 632 O O . PRO B 1 15 ? -4.18 -12.453 -0.968 1 92.56 15 PRO B O 1
ATOM 635 N N . VAL B 1 16 ? -3.297 -12.969 -2.959 1 92.62 16 VAL B N 1
ATOM 636 C CA . VAL B 1 16 ? -1.976 -13.25 -2.408 1 92.62 16 VAL B CA 1
ATOM 637 C C . VAL B 1 16 ? -1.334 -11.961 -1.909 1 92.62 16 VAL B C 1
ATOM 639 O O . VAL B 1 16 ? -0.632 -11.961 -0.896 1 92.62 16 VAL B O 1
ATOM 642 N N . ILE B 1 17 ? -1.599 -10.969 -2.594 1 94.31 17 ILE B N 1
ATOM 643 C CA . ILE B 1 17 ? -1.08 -9.656 -2.217 1 94.31 17 ILE B CA 1
ATOM 644 C C . ILE B 1 17 ? -1.723 -9.203 -0.908 1 94.31 17 ILE B C 1
ATOM 646 O O . ILE B 1 17 ? -1.035 -8.711 -0.009 1 94.31 17 ILE B O 1
ATOM 650 N N . LYS B 1 18 ? -3.043 -9.336 -0.856 1 94.94 18 LYS B N 1
ATOM 651 C CA . LYS B 1 18 ? -3.746 -8.984 0.374 1 94.94 18 LYS B CA 1
ATOM 652 C C . LYS B 1 18 ? -3.209 -9.781 1.56 1 94.94 18 LYS B C 1
ATOM 654 O O . LYS B 1 18 ? -3.031 -9.234 2.65 1 94.94 18 LYS B O 1
ATOM 659 N N . GLU B 1 19 ? -2.982 -11.062 1.281 1 94.81 19 GLU B N 1
ATOM 660 C CA . GLU B 1 19 ? -2.443 -11.914 2.334 1 94.81 19 GLU B CA 1
ATOM 661 C C . GLU B 1 19 ? -1.05 -11.461 2.756 1 94.81 19 GLU B C 1
ATOM 663 O O . GLU B 1 19 ? -0.735 -11.43 3.947 1 94.81 19 GLU B O 1
ATOM 668 N N . GLY B 1 20 ? -0.212 -11.164 1.816 1 95.06 20 GLY B N 1
ATOM 669 C CA . GLY B 1 20 ? 1.104 -10.633 2.125 1 95.06 20 GLY B CA 1
ATOM 670 C C . GLY B 1 20 ? 1.053 -9.375 2.979 1 95.06 20 GLY B C 1
ATOM 671 O O . GLY B 1 20 ? 1.814 -9.242 3.939 1 95.06 20 GLY B O 1
ATOM 672 N N . LEU B 1 21 ? 0.168 -8.57 2.594 1 96.19 21 LEU B N 1
ATOM 673 C CA . LEU B 1 21 ? -0.026 -7.336 3.352 1 96.19 21 LEU B CA 1
ATOM 674 C C . LEU B 1 21 ? -0.458 -7.645 4.781 1 96.19 21 LEU B C 1
ATOM 676 O O . LEU B 1 21 ? 0.028 -7.02 5.73 1 96.19 21 LEU B O 1
ATOM 680 N N . ARG B 1 22 ? -1.376 -8.523 4.918 1 96.5 22 ARG B N 1
ATOM 681 C CA . ARG B 1 22 ? -1.86 -8.93 6.234 1 96.5 22 ARG B CA 1
ATOM 682 C C . ARG B 1 22 ? -0.724 -9.477 7.094 1 96.5 22 ARG B C 1
ATOM 684 O O . ARG B 1 22 ? -0.578 -9.094 8.258 1 96.5 22 ARG B O 1
ATOM 691 N N . LEU B 1 23 ? 0.073 -10.359 6.535 1 95.88 23 LEU B N 1
ATOM 692 C CA . LEU B 1 23 ? 1.2 -10.961 7.238 1 95.88 23 LEU B CA 1
ATOM 693 C C . LEU B 1 23 ? 2.207 -9.891 7.66 1 95.88 23 LEU B C 1
ATOM 695 O O . LEU B 1 23 ? 2.705 -9.914 8.789 1 95.88 23 LEU B O 1
ATOM 699 N N . LEU B 1 24 ? 2.438 -9.016 6.754 1 96 24 LEU B N 1
ATOM 700 C CA . LEU B 1 24 ? 3.363 -7.922 7.023 1 96 24 LEU B CA 1
ATOM 701 C C . LEU B 1 24 ? 2.85 -7.039 8.156 1 96 24 LEU B C 1
ATOM 703 O O . LEU B 1 24 ? 3.607 -6.68 9.062 1 96 24 LEU B O 1
ATOM 707 N N . ALA B 1 25 ? 1.599 -6.68 8.094 1 97.25 25 ALA B N 1
ATOM 708 C CA . ALA B 1 25 ? 0.978 -5.859 9.133 1 97.25 25 ALA B CA 1
ATOM 709 C C . ALA B 1 25 ? 1.053 -6.543 10.492 1 97.25 25 ALA B C 1
ATOM 711 O O . ALA B 1 25 ? 1.351 -5.898 11.5 1 97.25 25 ALA B O 1
ATOM 712 N N . GLU B 1 26 ? 0.818 -7.852 10.516 1 96.25 26 GLU B N 1
ATOM 713 C CA . GLU B 1 26 ? 0.894 -8.633 11.75 1 96.25 26 GLU B CA 1
ATOM 714 C C . GLU B 1 26 ? 2.322 -8.68 12.281 1 96.25 26 GLU B C 1
ATOM 716 O O . GLU B 1 26 ? 2.545 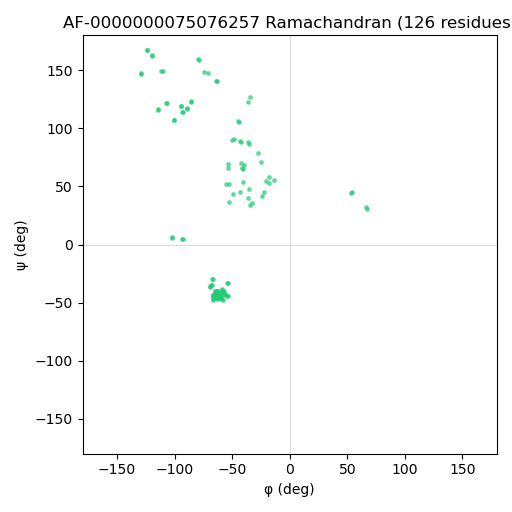-8.531 13.484 1 96.25 26 GLU B O 1
ATOM 721 N N . LYS B 1 27 ? 3.197 -8.883 11.406 1 95.44 27 LYS B N 1
ATOM 722 C CA . LYS B 1 27 ? 4.609 -8.93 11.773 1 95.44 27 LYS B CA 1
ATOM 723 C C . LYS B 1 27 ? 5.051 -7.617 12.422 1 95.44 27 LYS B C 1
ATOM 725 O O . LYS B 1 27 ? 5.812 -7.625 13.391 1 95.44 27 LYS B O 1
ATOM 730 N N . GLU B 1 28 ? 4.543 -6.496 11.898 1 95.56 28 GLU B N 1
ATOM 731 C CA . GLU B 1 28 ? 4.898 -5.164 12.383 1 95.56 28 GLU B CA 1
ATOM 732 C C . GLU B 1 28 ? 3.918 -4.684 13.445 1 95.56 28 GLU B C 1
ATOM 734 O O . GLU B 1 28 ? 4.008 -3.543 13.906 1 95.56 28 GLU B O 1
ATOM 739 N N . HIS B 1 29 ? 2.99 -5.461 13.867 1 96.5 29 HIS B N 1
ATOM 740 C CA . HIS B 1 29 ? 1.979 -5.16 14.875 1 96.5 29 HIS B CA 1
ATOM 741 C C . HIS B 1 29 ? 1.219 -3.883 14.523 1 96.5 29 HIS B C 1
ATOM 743 O O . HIS B 1 29 ? 1.045 -3.008 15.375 1 96.5 29 HIS B O 1
ATOM 749 N N . ARG B 1 30 ? 0.829 -3.762 13.258 1 96.69 30 ARG B N 1
ATOM 750 C CA . ARG B 1 30 ? 0.082 -2.604 12.773 1 96.69 30 ARG B CA 1
ATOM 751 C C . ARG B 1 30 ? -1.23 -3.029 12.125 1 96.69 30 ARG B C 1
ATOM 753 O O . ARG B 1 30 ? -1.421 -4.207 11.812 1 96.69 30 ARG B O 1
ATOM 760 N N . SER B 1 31 ? -2.072 -1.983 11.906 1 96.44 31 SER B N 1
ATOM 761 C CA . SER B 1 31 ? -3.268 -2.219 11.102 1 96.44 31 SER B CA 1
ATOM 762 C C . SER B 1 31 ? -2.939 -2.229 9.617 1 96.44 31 SER B C 1
ATOM 764 O O . SER B 1 31 ? -1.909 -1.695 9.195 1 96.44 31 SER B O 1
ATOM 766 N N . LEU B 1 32 ? -3.789 -2.828 8.789 1 96.31 32 LEU B N 1
ATOM 767 C CA . LEU B 1 32 ? -3.621 -2.816 7.34 1 96.31 32 LEU B CA 1
ATOM 768 C C . LEU B 1 32 ? -3.486 -1.39 6.82 1 96.31 32 LEU B C 1
ATOM 770 O O . LEU B 1 32 ? -2.6 -1.101 6.012 1 96.31 32 LEU B O 1
ATOM 774 N N . THR B 1 33 ? -4.379 -0.554 7.383 1 95.88 33 THR B N 1
ATOM 775 C CA . THR B 1 33 ? -4.383 0.839 6.953 1 95.88 33 THR B CA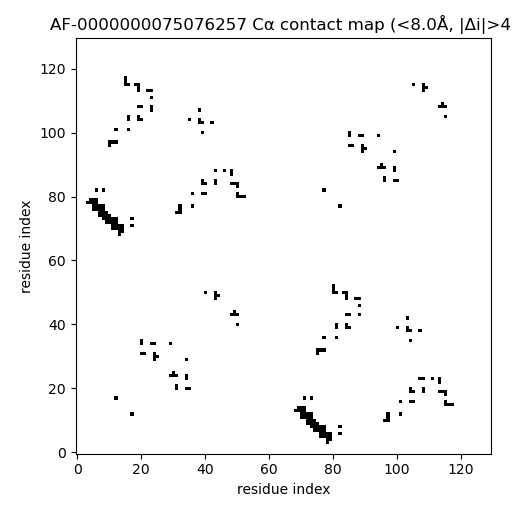 1
ATOM 776 C C . THR B 1 33 ? -3.041 1.501 7.246 1 95.88 33 THR B C 1
ATOM 778 O O . THR B 1 33 ? -2.443 2.127 6.367 1 95.88 33 THR B O 1
ATOM 781 N N . ASN B 1 34 ? -2.514 1.286 8.438 1 95.69 34 ASN B N 1
ATOM 782 C CA . ASN B 1 34 ? -1.24 1.885 8.82 1 95.69 34 ASN B CA 1
ATOM 783 C C . ASN B 1 34 ? -0.08 1.305 8.023 1 95.69 34 ASN B C 1
ATOM 785 O O . ASN B 1 34 ? 0.84 2.029 7.637 1 95.69 34 ASN B O 1
ATOM 789 N N . MET B 1 35 ? -0.142 0.05 7.703 1 96.38 35 MET B N 1
ATOM 790 C CA . MET B 1 35 ? 0.918 -0.604 6.941 1 96.38 35 MET B CA 1
ATOM 791 C C . MET B 1 35 ? 0.998 -0.042 5.523 1 96.38 35 MET B C 1
ATOM 793 O O . MET B 1 35 ? 2.082 0.291 5.043 1 96.38 35 MET B O 1
ATOM 797 N N . VAL B 1 36 ? -0.177 0.091 4.926 1 96.56 36 VAL B N 1
ATOM 798 C CA . VAL B 1 36 ? -0.228 0.63 3.57 1 96.56 36 VAL B CA 1
ATOM 799 C C . VAL B 1 36 ? 0.297 2.064 3.564 1 96.56 36 VAL B C 1
ATOM 801 O O . VAL B 1 36 ? 1.066 2.447 2.68 1 96.56 36 VAL B O 1
ATOM 804 N N . GLU B 1 37 ? -0.049 2.838 4.594 1 96.19 37 GLU B N 1
ATOM 805 C CA . GLU B 1 37 ? 0.412 4.219 4.684 1 96.19 37 GLU B CA 1
ATOM 806 C C . GLU B 1 37 ? 1.934 4.289 4.773 1 96.19 37 GLU B C 1
ATOM 808 O O . GLU B 1 37 ? 2.564 5.102 4.094 1 96.19 37 GLU B O 1
ATOM 813 N N . VAL B 1 38 ? 2.404 3.438 5.551 1 94.94 38 VAL B N 1
ATOM 814 C CA . VAL B 1 38 ? 3.854 3.404 5.727 1 94.94 38 VAL B CA 1
ATOM 815 C C . VAL B 1 38 ? 4.523 3.008 4.41 1 94.94 38 VAL B C 1
ATOM 817 O O . VAL B 1 38 ? 5.52 3.609 4.008 1 94.94 38 VAL B O 1
ATOM 820 N N . MET B 1 39 ? 3.91 2.055 3.717 1 95.56 39 MET B N 1
ATOM 821 C CA . MET B 1 39 ? 4.465 1.565 2.459 1 95.56 39 MET B CA 1
ATOM 822 C C . MET B 1 39 ? 4.473 2.666 1.402 1 95.56 39 MET B C 1
ATOM 824 O O . MET B 1 39 ? 5.453 2.824 0.671 1 95.56 39 MET B O 1
ATOM 828 N N . ILE B 1 40 ? 3.371 3.375 1.367 1 96.12 40 ILE B N 1
ATOM 829 C CA . ILE B 1 40 ? 3.246 4.449 0.388 1 96.12 40 ILE B CA 1
ATOM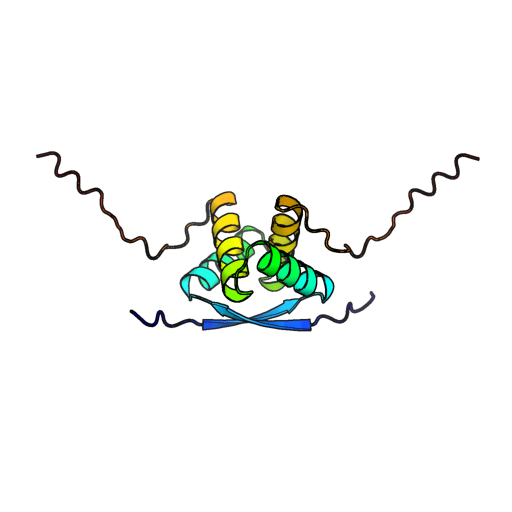 830 C C . ILE B 1 40 ? 4.262 5.551 0.696 1 96.12 40 ILE B C 1
ATOM 832 O O . ILE B 1 40 ? 4.949 6.035 -0.204 1 96.12 40 ILE B O 1
ATOM 836 N N . ARG B 1 41 ? 4.398 5.902 1.946 1 94.56 41 ARG B N 1
ATOM 837 C CA . ARG B 1 41 ? 5.352 6.934 2.357 1 94.56 41 ARG B CA 1
ATOM 838 C C . ARG B 1 41 ? 6.777 6.539 1.993 1 94.56 41 ARG B C 1
ATOM 840 O O . ARG B 1 41 ? 7.527 7.344 1.443 1 94.56 41 ARG B O 1
ATOM 847 N N . GLU B 1 42 ? 7.094 5.316 2.27 1 93.38 42 GLU B N 1
ATOM 848 C CA . GLU B 1 42 ? 8.438 4.816 1.987 1 93.38 42 GLU B CA 1
ATOM 849 C C . GLU B 1 42 ? 8.703 4.766 0.486 1 93.38 42 GLU B C 1
ATOM 851 O O . GLU B 1 42 ? 9.773 5.16 0.028 1 93.38 42 GLU B O 1
ATOM 856 N N . SER B 1 43 ? 7.758 4.312 -0.262 1 94.25 43 SER B N 1
ATOM 857 C CA . SER B 1 43 ? 7.91 4.227 -1.711 1 94.25 43 SER B CA 1
ATOM 858 C C . SER B 1 43 ? 8.047 5.609 -2.336 1 94.25 43 SER B C 1
ATOM 860 O O . SER B 1 43 ? 8.859 5.805 -3.246 1 94.25 43 SER B O 1
ATOM 862 N N . CYS B 1 44 ? 7.277 6.496 -1.854 1 94.31 44 CYS B N 1
ATOM 863 C CA . CYS B 1 44 ? 7.367 7.867 -2.342 1 94.31 44 CYS B CA 1
ATOM 864 C C . CYS B 1 44 ? 8.75 8.453 -2.076 1 94.31 44 CYS B C 1
ATOM 866 O O . CYS B 1 44 ? 9.328 9.102 -2.945 1 94.31 44 CYS B O 1
ATOM 868 N N . LYS B 1 45 ? 9.188 8.227 -0.854 1 92.62 45 LYS B N 1
ATOM 869 C CA . LYS B 1 45 ? 10.516 8.695 -0.487 1 92.62 45 LYS B CA 1
ATOM 870 C C . LYS B 1 45 ? 11.586 8.117 -1.412 1 92.62 45 LYS B C 1
ATOM 872 O O . LYS B 1 45 ? 12.492 8.828 -1.844 1 92.62 45 LYS B O 1
ATOM 877 N N . GLN B 1 46 ? 11.461 6.871 -1.773 1 91.88 46 GLN B N 1
ATOM 878 C CA . GLN B 1 46 ? 12.406 6.18 -2.643 1 91.88 46 GLN B CA 1
ATOM 879 C C . GLN B 1 46 ? 12.375 6.75 -4.055 1 91.88 46 GLN B C 1
ATOM 881 O O . GLN B 1 46 ? 13.391 6.738 -4.758 1 91.88 46 GLN B O 1
ATOM 886 N N . HIS B 1 47 ? 11.242 7.238 -4.426 1 93.12 47 HIS B N 1
ATOM 887 C CA . HIS B 1 47 ? 11.078 7.766 -5.773 1 93.12 47 HIS B CA 1
ATOM 888 C C . HIS B 1 47 ? 11.117 9.289 -5.777 1 93.12 47 HIS B C 1
ATOM 890 O O . HIS B 1 47 ? 10.797 9.922 -6.789 1 93.12 47 HIS B O 1
ATOM 896 N N . ASN B 1 48 ? 11.414 9.938 -4.672 1 92.56 48 ASN B N 1
ATOM 897 C CA . ASN B 1 48 ? 11.531 11.383 -4.496 1 92.56 48 ASN B CA 1
ATOM 898 C C . ASN B 1 48 ? 10.188 12.078 -4.688 1 92.56 48 ASN B C 1
ATOM 900 O O . ASN B 1 48 ? 10.125 13.156 -5.285 1 92.56 48 ASN B O 1
ATOM 904 N N . VAL B 1 49 ? 9.141 11.344 -4.312 1 93 49 VAL B N 1
ATOM 905 C CA . VAL B 1 49 ? 7.812 11.945 -4.277 1 93 49 VAL B CA 1
ATOM 906 C C . VAL B 1 49 ? 7.516 12.453 -2.867 1 93 49 VAL B C 1
ATOM 908 O O . VAL B 1 49 ? 7.582 11.695 -1.899 1 93 49 VAL B O 1
ATOM 911 N N . ILE B 1 50 ? 7.289 13.75 -2.756 1 86.44 50 ILE B N 1
ATOM 912 C CA . ILE B 1 50 ? 7.133 14.367 -1.446 1 86.44 50 ILE B CA 1
ATOM 913 C C . ILE B 1 50 ? 5.668 14.32 -1.021 1 86.44 50 ILE B C 1
ATOM 915 O O . ILE B 1 50 ? 4.789 14.805 -1.738 1 86.44 50 ILE B O 1
ATOM 919 N N . ILE B 1 51 ? 5.375 13.602 0.06 1 86.44 51 ILE B N 1
ATOM 920 C CA . ILE B 1 51 ? 4.062 13.625 0.697 1 86.44 51 ILE B CA 1
ATOM 921 C C . ILE B 1 51 ? 4.043 14.672 1.806 1 86.44 51 ILE B C 1
ATOM 923 O O . ILE B 1 51 ? 4.906 14.672 2.688 1 86.44 51 ILE B O 1
ATOM 927 N N . PRO B 1 52 ? 3.248 15.625 1.529 1 71.75 52 PRO B N 1
ATOM 928 C CA . PRO B 1 52 ? 3.254 16.672 2.551 1 71.75 52 PRO B CA 1
ATOM 929 C C . PRO B 1 52 ? 2.992 16.141 3.955 1 71.75 52 PRO B C 1
ATOM 931 O O . PRO B 1 52 ? 1.99 15.461 4.18 1 71.75 52 PRO B O 1
ATOM 934 N N . GLU B 1 53 ? 3.932 15.344 4.422 1 60.34 53 GLU B N 1
ATOM 935 C CA . GLU B 1 53 ? 3.736 14.961 5.816 1 60.34 53 GLU B CA 1
ATOM 936 C C . GLU B 1 53 ? 3.111 16.094 6.625 1 60.34 53 GLU B C 1
ATOM 938 O O . GLU B 1 53 ? 3.264 17.266 6.277 1 60.34 53 GLU B O 1
ATOM 943 N N . GLN B 1 54 ? 1.985 15.672 7.293 1 54 54 GLN B N 1
ATOM 944 C CA . GLN B 1 54 ? 1.701 16.75 8.242 1 54 54 GLN B CA 1
ATOM 945 C C . GLN B 1 54 ? 2.99 17.359 8.789 1 54 54 GLN B C 1
ATOM 947 O O . GLN B 1 54 ? 3.684 16.734 9.594 1 54 54 GLN B O 1
ATOM 952 N N . GLN B 1 55 ? 3.871 17.469 7.836 1 48.56 55 GLN B N 1
ATOM 953 C CA . GLN B 1 55 ? 5.047 18.172 8.32 1 48.56 55 GLN B CA 1
ATOM 954 C C . GLN B 1 55 ? 4.688 19.125 9.461 1 48.56 55 GLN B C 1
ATOM 956 O O . GLN B 1 55 ? 3.857 20.016 9.297 1 48.56 55 GLN B O 1
ATOM 961 N N . THR B 1 56 ? 4.539 18.625 10.547 1 42.81 56 THR B N 1
ATOM 962 C CA . THR B 1 56 ? 4.906 19.656 11.516 1 42.81 56 THR B CA 1
ATOM 963 C C . THR B 1 56 ? 6.125 2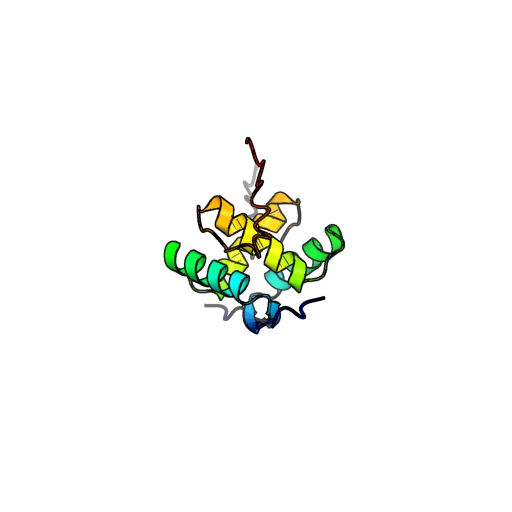0.438 11.031 1 42.81 56 THR B C 1
ATOM 965 O O . THR B 1 56 ? 7.148 19.844 10.688 1 42.81 56 THR B O 1
ATOM 968 N N . LEU B 1 57 ? 6 21.203 10 1 42.78 57 LEU B N 1
ATOM 969 C CA . LEU B 1 57 ? 6.949 22.281 9.773 1 42.78 57 LEU B CA 1
ATOM 970 C C . LEU B 1 57 ? 7.719 22.609 11.055 1 42.78 57 LEU B C 1
ATOM 972 O O . LEU B 1 57 ? 7.18 23.234 11.961 1 42.78 57 LEU B O 1
ATOM 976 N N . PHE B 1 58 ? 8.297 21.688 11.656 1 39.75 58 PHE B N 1
ATOM 977 C CA . PHE B 1 58 ? 9.289 22.312 12.523 1 39.75 58 PHE B CA 1
ATOM 978 C C . PHE B 1 58 ? 10.227 23.219 11.727 1 39.75 58 PHE B C 1
ATOM 980 O O . PHE B 1 58 ? 11.047 22.719 10.945 1 39.75 58 PHE B O 1
ATOM 987 N N . ASP B 1 59 ? 9.797 24.188 10.891 1 41.41 59 ASP B N 1
ATOM 988 C CA . ASP B 1 59 ? 10.578 25.406 10.664 1 41.41 59 ASP B CA 1
ATOM 989 C C . ASP B 1 59 ? 11.68 25.547 11.711 1 41.41 59 ASP B C 1
ATOM 991 O O . ASP B 1 59 ? 11.398 25.828 12.883 1 41.41 59 ASP B O 1
ATOM 995 N N . SER B 1 60 ? 12.531 24.594 11.883 1 43.44 60 SER B N 1
ATOM 996 C CA . SER B 1 60 ? 13.812 24.984 12.469 1 43.44 60 SER B CA 1
ATOM 997 C C . SER B 1 60 ? 14.117 26.453 12.219 1 43.44 60 SER B C 1
ATOM 999 O O . SER B 1 60 ? 14.531 26.828 11.117 1 43.44 60 SER B O 1
ATOM 1001 N N . GLU B 1 61 ? 13.195 27.344 12.336 1 40.09 61 GLU B N 1
ATOM 1002 C CA . GLU B 1 61 ? 13.477 28.734 12.695 1 40.09 61 GLU B CA 1
ATOM 1003 C C . GLU B 1 61 ? 14.672 28.828 13.633 1 40.09 61 GLU B C 1
ATOM 1005 O O . GLU B 1 61 ? 14.531 28.641 14.844 1 40.09 61 GLU B O 1
ATOM 1010 N N . ASN B 1 62 ? 15.672 28.047 13.523 1 42.69 62 ASN B N 1
ATOM 1011 C CA . ASN B 1 62 ? 16.828 28.672 14.164 1 42.69 62 ASN B CA 1
ATOM 1012 C C . ASN B 1 62 ? 1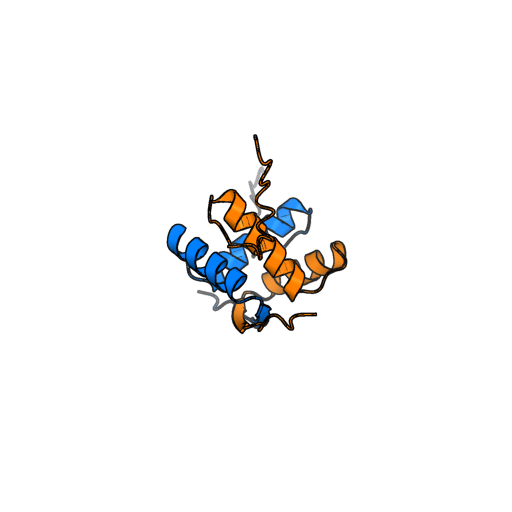6.906 30.156 13.836 1 42.69 62 ASN B C 1
ATOM 1014 O O . ASN B 1 62 ? 17 30.531 12.664 1 42.69 62 ASN B O 1
ATOM 1018 N N . PRO B 1 63 ? 16.297 31.094 14.547 1 42.5 63 PRO B N 1
ATOM 1019 C CA . PRO B 1 63 ? 16.516 32.562 14.492 1 42.5 63 PRO B CA 1
ATOM 1020 C C . PRO B 1 63 ? 17.984 32.938 14.352 1 42.5 63 PRO B C 1
ATOM 1022 O O . PRO B 1 63 ? 18.797 32.594 15.227 1 42.5 63 PRO B O 1
ATOM 1025 N N . GLN B 1 64 ? 18.703 32.5 13.469 1 41.28 64 GLN B N 1
ATOM 1026 C CA . GLN B 1 64 ? 20.031 33.062 13.414 1 41.28 64 GLN B CA 1
ATOM 1027 C C . GLN B 1 64 ? 19.984 34.594 13.461 1 41.28 64 GLN B C 1
ATOM 1029 O O . GLN B 1 64 ? 19.609 35.219 12.477 1 41.28 64 GLN B O 1
ATOM 1034 N N . ARG B 1 65 ? 19.141 35.312 14.359 1 28.16 65 ARG B N 1
ATOM 1035 C CA . ARG B 1 65 ? 19.781 36.5 14.922 1 28.16 65 ARG B CA 1
ATOM 1036 C C . ARG B 1 65 ? 20.859 36.094 15.938 1 28.16 65 ARG B C 1
ATOM 1038 O O . ARG B 1 65 ? 20.703 35.125 16.672 1 28.16 65 ARG B O 1
#

Foldseek 3Di:
DPPPPDDDDDDDDDPVVVVVLVVVCVVVVHDSVVSVVVVVCVVCVVVVNDDVPVPPPPVPCPVPD/DPPPPDDDDDDDDDPVVVVVLVVVCVVVVHDSVVSVVVVVCVVCVVVVNDDVPVPPPPVPCPVPD